Protein AF-A0A7S0QX98-F1 (afdb_monomer_lite)

Organism: NCBI:txid1411642

Foldseek 3Di:
DDDLVRLQVVLLCQLCPDPVCVVPDPVVNVVVNVVVVCCLVPPPQVLLCVLQVHHDDSSRVSCLQRPDDLVSLLSLLSQQAADPPPDDPVPSSNVRNVSSVSNCVSGVVVPPSSVVSNVVSVVVVSVD

Radius of gyration: 14.46 Å; chains: 1; bounding box: 41×32×36 Å

pLDDT: mean 87.55, std 7.75, range [60.12, 96.25]

Sequence (128 aa):
DISDDERFDRFMKEALAGEALHGVPPDLQTQLSKGLRKKFDQPPMEAIMFSLGRKLTLEEVQRILFYPTKEDACLYPQLIIGPPKGAPADHFQVKLQRVAVVTCYTHHVNNWEFVENFVLAGGLHALA

Secondary structure (DSSP, 8-state):
---HHHHHHHHHHHHHHSGGGTT--HHHHHHHHHHHHHHHHS--HHHHHHHHTS---HHHHHHHHHS--TTGGGGHHHHHSPPPTT--TT-HHHHHHHHHHHHHHHTGGG-HHHHHHHHHTTHHHHH-

Structure (mmCIF, N/CA/C/O backbone):
data_AF-A0A7S0QX98-F1
#
_entry.id   AF-A0A7S0QX98-F1
#
loop_
_atom_site.group_PDB
_atom_site.id
_atom_site.type_symbol
_atom_site.label_atom_id
_atom_site.label_alt_id
_atom_site.label_comp_id
_atom_site.label_asym_id
_atom_site.label_entity_id
_atom_site.label_seq_id
_atom_site.pdbx_PDB_ins_code
_atom_site.Cartn_x
_atom_site.Cartn_y
_atom_site.Cartn_z
_atom_site.occupancy
_atom_site.B_iso_or_equiv
_atom_site.auth_seq_id
_atom_site.auth_comp_id
_atom_site.auth_asym_id
_atom_site.auth_atom_id
_atom_site.pdbx_PDB_model_num
ATOM 1 N N . ASP A 1 1 ? 19.781 8.752 -6.979 1.00 69.00 1 ASP A N 1
ATOM 2 C CA . ASP A 1 1 ? 18.392 8.340 -6.727 1.00 69.00 1 ASP A CA 1
ATOM 3 C C . ASP A 1 1 ? 17.736 7.892 -8.010 1.00 69.00 1 ASP A C 1
ATOM 5 O O . ASP A 1 1 ? 18.002 8.498 -9.039 1.00 69.00 1 ASP A O 1
ATOM 9 N N . ILE A 1 2 ? 16.944 6.823 -7.939 1.00 80.12 2 ILE A N 1
ATOM 10 C CA . ILE A 1 2 ? 16.018 6.419 -9.007 1.00 80.12 2 ILE A CA 1
ATOM 11 C C . ILE A 1 2 ? 14.660 7.088 -8.763 1.00 80.12 2 ILE A C 1
ATOM 13 O O . ILE A 1 2 ? 14.293 7.288 -7.599 1.00 80.12 2 ILE A O 1
ATOM 17 N N . SER A 1 3 ? 13.937 7.437 -9.826 1.00 88.31 3 SER A N 1
ATOM 18 C CA . SER A 1 3 ? 12.622 8.087 -9.738 1.00 88.31 3 SER A CA 1
ATOM 19 C C . SER A 1 3 ? 11.538 7.143 -9.195 1.00 88.31 3 SER A C 1
ATOM 21 O O . SER A 1 3 ? 11.711 5.922 -9.165 1.00 88.31 3 SER A O 1
ATOM 23 N N . ASP A 1 4 ? 10.397 7.695 -8.771 1.00 84.94 4 ASP A N 1
ATOM 24 C CA . ASP A 1 4 ? 9.245 6.890 -8.342 1.00 84.94 4 ASP A CA 1
ATOM 25 C C . ASP A 1 4 ? 8.662 6.049 -9.489 1.00 84.94 4 ASP A C 1
ATOM 27 O O . ASP A 1 4 ? 8.264 4.906 -9.267 1.00 84.94 4 ASP A O 1
ATOM 31 N N . ASP A 1 5 ? 8.707 6.550 -10.728 1.00 85.50 5 ASP A N 1
ATOM 32 C CA . ASP A 1 5 ? 8.355 5.764 -11.916 1.00 85.50 5 ASP A CA 1
ATOM 33 C C . ASP A 1 5 ? 9.309 4.574 -12.105 1.00 85.50 5 ASP A C 1
ATOM 35 O O . ASP A 1 5 ? 8.857 3.453 -12.319 1.00 85.50 5 ASP A O 1
ATOM 39 N N . GLU A 1 6 ? 10.622 4.768 -11.939 1.00 87.69 6 GLU A N 1
ATOM 40 C CA . GLU A 1 6 ? 11.598 3.672 -12.038 1.00 87.69 6 GLU A CA 1
ATOM 41 C C . GLU A 1 6 ? 11.418 2.625 -10.924 1.00 87.69 6 GLU A C 1
ATOM 43 O O . GLU A 1 6 ? 11.663 1.430 -11.134 1.00 87.69 6 GLU A O 1
ATOM 48 N N . ARG A 1 7 ? 10.985 3.046 -9.727 1.00 87.12 7 ARG A N 1
ATOM 49 C CA . ARG A 1 7 ?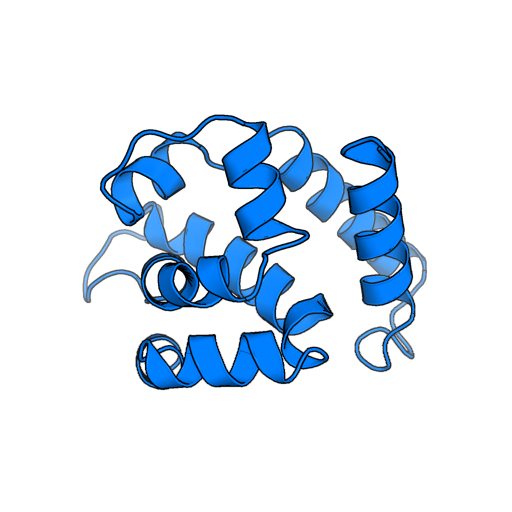 10.623 2.135 -8.626 1.00 87.12 7 ARG A CA 1
ATOM 50 C C . ARG A 1 7 ? 9.345 1.368 -8.941 1.00 87.12 7 ARG A C 1
ATOM 52 O O . ARG A 1 7 ? 9.300 0.158 -8.718 1.00 87.12 7 ARG A O 1
ATOM 59 N N . PHE A 1 8 ? 8.335 2.043 -9.482 1.00 87.75 8 PHE A N 1
ATOM 60 C CA . PHE A 1 8 ? 7.083 1.414 -9.886 1.00 87.75 8 PHE A CA 1
ATOM 61 C C . PHE A 1 8 ? 7.289 0.407 -11.024 1.00 87.75 8 PHE A C 1
ATOM 63 O O . PHE A 1 8 ? 6.776 -0.707 -10.954 1.00 87.75 8 PHE A O 1
ATOM 70 N N . ASP A 1 9 ? 8.099 0.738 -12.028 1.00 86.38 9 ASP A N 1
ATOM 71 C CA . ASP A 1 9 ? 8.421 -0.174 -13.130 1.00 86.38 9 ASP A CA 1
ATOM 72 C C .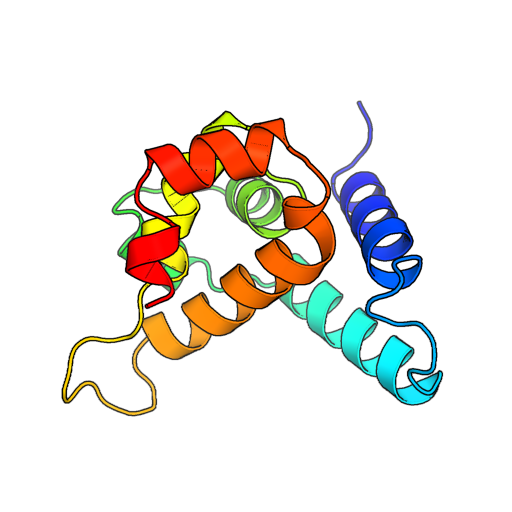 ASP A 1 9 ? 9.153 -1.425 -12.636 1.00 86.38 9 ASP A C 1
ATOM 74 O O . ASP A 1 9 ? 8.906 -2.536 -13.115 1.00 86.38 9 ASP A O 1
ATOM 78 N N . ARG A 1 10 ? 10.020 -1.275 -11.627 1.00 86.75 10 ARG A N 1
ATOM 79 C CA . ARG A 1 10 ? 10.661 -2.411 -10.958 1.00 86.75 10 ARG A CA 1
ATOM 80 C C . ARG A 1 10 ? 9.654 -3.275 -10.212 1.00 86.75 10 ARG A C 1
ATOM 82 O O . ARG A 1 10 ? 9.657 -4.486 -10.423 1.00 86.75 10 ARG A O 1
ATOM 89 N N . PHE A 1 11 ? 8.774 -2.659 -9.419 1.00 85.88 11 PHE A N 1
ATOM 90 C CA . PHE A 1 11 ? 7.665 -3.358 -8.770 1.00 85.88 11 PHE A CA 1
ATOM 91 C C . PHE A 1 11 ? 6.853 -4.145 -9.802 1.00 85.88 11 PHE A C 1
ATOM 93 O O . PHE A 1 11 ? 6.624 -5.333 -9.611 1.00 85.88 11 PHE A O 1
ATOM 100 N N . MET A 1 12 ? 6.481 -3.524 -10.925 1.00 84.94 12 MET A N 1
ATOM 101 C CA . MET A 1 12 ? 5.718 -4.179 -11.985 1.00 84.94 12 MET A CA 1
ATOM 102 C C . MET A 1 12 ? 6.486 -5.350 -12.591 1.00 84.94 12 MET A C 1
ATOM 104 O O . MET A 1 12 ? 5.919 -6.423 -12.765 1.00 84.94 12 MET A O 1
ATOM 108 N N . LYS A 1 13 ? 7.778 -5.187 -12.880 1.00 82.81 13 LYS A N 1
ATOM 109 C CA . LYS A 1 13 ? 8.607 -6.274 -13.407 1.00 82.81 13 LYS A CA 1
ATOM 110 C C . LYS A 1 13 ? 8.656 -7.462 -12.447 1.00 82.81 13 LYS A C 1
ATOM 112 O O . LYS A 1 13 ? 8.523 -8.593 -12.892 1.00 82.81 13 LYS A O 1
ATOM 117 N N . GLU A 1 14 ? 8.846 -7.216 -11.157 1.00 80.31 14 GLU A N 1
ATOM 118 C CA . GLU A 1 14 ? 8.969 -8.266 -10.140 1.00 80.31 14 GLU A CA 1
ATOM 119 C C . GLU A 1 14 ? 7.618 -8.924 -9.835 1.00 80.31 14 GLU A C 1
ATOM 121 O O . GLU A 1 14 ? 7.527 -10.149 -9.797 1.00 80.31 14 GLU A O 1
ATOM 126 N N . ALA A 1 15 ? 6.559 -8.122 -9.720 1.00 77.69 15 ALA A N 1
ATOM 127 C CA . ALA A 1 15 ? 5.181 -8.575 -9.585 1.00 77.69 15 ALA A CA 1
ATOM 128 C C . ALA A 1 15 ? 4.765 -9.486 -10.750 1.00 77.69 15 ALA A C 1
ATOM 130 O O . ALA A 1 15 ? 4.202 -10.555 -10.523 1.00 77.69 15 ALA A O 1
ATOM 131 N N . LEU A 1 16 ? 5.070 -9.079 -11.990 1.00 74.00 16 LEU A N 1
ATOM 132 C CA . LEU A 1 16 ? 4.745 -9.815 -13.218 1.00 74.00 16 LEU A CA 1
ATOM 133 C C . LEU A 1 16 ? 5.668 -11.010 -13.493 1.00 74.00 16 LEU A C 1
ATOM 135 O O . LEU A 1 16 ? 5.265 -11.924 -14.207 1.00 74.00 16 LEU A O 1
ATOM 139 N N . ALA A 1 17 ? 6.885 -11.021 -12.945 1.00 71.44 17 ALA A N 1
ATOM 140 C CA . ALA A 1 17 ? 7.839 -12.119 -13.115 1.00 71.44 17 ALA A CA 1
ATOM 141 C C . ALA A 1 17 ? 7.641 -13.271 -12.114 1.00 71.44 17 ALA A C 1
ATOM 143 O O . ALA A 1 17 ? 8.267 -14.319 -12.272 1.00 71.44 17 ALA A O 1
ATOM 144 N N . GLY A 1 18 ? 6.815 -13.086 -11.081 1.00 63.41 18 GLY A N 1
ATOM 145 C CA . GLY A 1 18 ? 6.570 -14.104 -10.062 1.00 63.41 18 GLY A CA 1
ATOM 146 C C . GLY A 1 18 ? 5.749 -15.298 -10.566 1.00 63.41 18 GLY A C 1
ATOM 147 O O . GLY A 1 18 ? 4.940 -15.182 -11.488 1.00 63.41 18 GLY A O 1
ATOM 148 N N . GLU A 1 19 ? 5.884 -16.443 -9.886 1.00 62.34 19 GLU A N 1
ATOM 149 C CA . GLU A 1 19 ? 5.063 -17.645 -10.130 1.00 62.34 19 GLU A CA 1
ATOM 150 C C . GLU A 1 19 ? 3.554 -17.359 -10.050 1.00 62.34 19 GLU A C 1
ATOM 152 O O . GLU A 1 19 ? 2.764 -18.011 -10.728 1.00 62.34 19 GLU A O 1
ATOM 157 N N . ALA A 1 20 ? 3.155 -16.335 -9.285 1.00 60.12 20 ALA A N 1
ATOM 158 C CA . ALA A 1 20 ? 1.769 -15.896 -9.129 1.00 60.12 20 ALA A CA 1
ATOM 159 C C . ALA A 1 20 ? 1.077 -15.523 -10.453 1.00 60.12 20 ALA A C 1
ATOM 161 O O . ALA A 1 20 ? -0.151 -15.566 -10.527 1.00 60.12 20 ALA A O 1
ATOM 162 N N . LEU A 1 21 ? 1.839 -15.159 -11.490 1.00 64.25 21 LEU A N 1
ATOM 163 C CA . LEU A 1 21 ? 1.306 -14.810 -12.810 1.00 64.25 21 LEU A CA 1
ATOM 164 C C . LEU A 1 21 ? 1.691 -15.814 -13.905 1.00 64.25 21 LEU A C 1
ATOM 166 O O . LEU A 1 21 ? 1.327 -15.634 -15.072 1.00 64.25 21 LEU A O 1
ATOM 170 N N . HIS A 1 22 ? 2.347 -16.918 -13.537 1.00 68.19 22 HIS A N 1
ATOM 171 C CA . HIS A 1 22 ? 2.622 -18.016 -14.452 1.00 68.19 22 HIS A CA 1
ATOM 172 C C . HIS A 1 22 ? 1.303 -18.649 -14.929 1.00 68.19 22 HIS A C 1
ATOM 174 O O . HIS A 1 22 ? 0.521 -19.180 -14.143 1.00 68.19 22 HIS A O 1
ATOM 180 N N . GLY A 1 23 ? 1.042 -18.584 -16.238 1.00 71.81 23 GLY A N 1
ATOM 181 C CA . GLY A 1 23 ? -0.202 -19.073 -16.844 1.00 71.81 23 GLY A CA 1
ATOM 182 C C . GLY A 1 23 ? -1.345 -18.053 -16.890 1.00 71.81 23 GLY A C 1
ATOM 183 O O . GLY A 1 23 ? -2.420 -18.387 -17.386 1.00 71.81 23 GLY A O 1
ATOM 184 N N . VAL A 1 24 ? -1.131 -16.810 -16.439 1.00 75.19 24 VAL A N 1
ATOM 185 C CA . VAL A 1 24 ? -2.111 -15.731 -16.621 1.00 75.19 24 VAL A CA 1
ATOM 186 C C . VAL A 1 24 ? -2.068 -15.231 -18.072 1.00 75.19 24 VAL A C 1
ATOM 188 O O . VAL A 1 24 ? -0.996 -14.842 -18.542 1.00 75.19 24 VAL A O 1
ATOM 191 N N . PRO A 1 25 ? -3.209 -15.207 -18.787 1.00 84.88 25 PRO A N 1
ATOM 192 C CA . PRO A 1 25 ? -3.309 -14.681 -20.145 1.00 84.88 25 PRO A CA 1
ATOM 193 C C . PRO A 1 25 ? -2.712 -13.264 -20.317 1.00 84.88 25 PRO A C 1
ATOM 195 O O . PRO A 1 25 ? -2.878 -12.420 -19.429 1.00 84.88 25 PRO A O 1
ATOM 198 N N . PRO A 1 26 ? -2.041 -12.957 -21.448 1.00 82.56 26 PRO A N 1
ATOM 199 C CA . PRO A 1 26 ? -1.390 -11.656 -21.670 1.00 82.56 26 PRO A CA 1
ATOM 200 C C . PRO A 1 26 ? -2.327 -10.440 -21.582 1.00 82.56 26 PRO A C 1
ATOM 202 O O . PRO A 1 26 ? -1.927 -9.357 -21.146 1.00 82.56 26 PRO A O 1
ATOM 205 N N . ASP A 1 27 ? -3.589 -10.604 -21.973 1.00 85.00 27 ASP A N 1
ATOM 206 C CA . ASP A 1 27 ? -4.632 -9.583 -21.865 1.00 85.00 27 ASP A CA 1
ATOM 207 C C . ASP A 1 27 ? -4.953 -9.260 -20.398 1.00 85.00 27 ASP A C 1
ATOM 209 O O . ASP A 1 27 ? -5.042 -8.085 -20.030 1.00 85.00 27 ASP A O 1
ATOM 213 N N . LEU A 1 28 ? -5.011 -10.278 -19.534 1.00 81.25 28 LEU A N 1
ATOM 214 C CA . LEU A 1 28 ? -5.199 -10.092 -18.095 1.00 81.25 28 LEU A CA 1
ATOM 215 C C . LEU A 1 28 ? -3.976 -9.440 -17.439 1.00 81.25 28 LEU A C 1
ATOM 217 O O . LEU A 1 28 ? -4.147 -8.542 -16.615 1.00 81.25 28 LEU A O 1
ATOM 221 N N . GLN A 1 29 ? -2.752 -9.799 -17.839 1.00 79.38 29 GLN A N 1
ATOM 222 C CA . GLN A 1 29 ? -1.535 -9.121 -17.359 1.00 79.38 29 GLN A CA 1
ATOM 223 C C . GLN A 1 29 ? -1.533 -7.632 -17.734 1.00 79.38 29 GLN A C 1
ATOM 225 O O . GLN A 1 29 ? -1.203 -6.769 -16.914 1.00 79.38 29 GLN A O 1
ATOM 230 N N . THR A 1 30 ? -1.975 -7.314 -18.953 1.00 85.25 30 THR A N 1
ATOM 231 C CA . THR A 1 30 ? -2.115 -5.932 -19.429 1.00 85.25 30 THR A CA 1
ATOM 232 C C . THR A 1 30 ? -3.165 -5.173 -18.612 1.00 85.25 30 THR A C 1
ATOM 234 O O . THR A 1 30 ? -2.937 -4.035 -18.193 1.00 85.25 30 THR A O 1
ATOM 237 N N . GLN A 1 31 ? -4.310 -5.803 -18.333 1.00 86.44 31 GLN A N 1
ATOM 238 C CA . GLN A 1 31 ? -5.374 -5.209 -17.525 1.00 86.44 31 GLN A CA 1
ATOM 239 C C . GLN A 1 31 ? -4.941 -4.970 -16.072 1.00 86.44 31 GLN A C 1
ATOM 241 O O . GLN A 1 31 ? -5.217 -3.899 -15.525 1.00 86.44 31 GLN A O 1
ATOM 246 N N . LEU A 1 32 ? -4.241 -5.930 -15.461 1.00 82.69 32 LEU A N 1
ATOM 247 C CA . LEU A 1 32 ? -3.674 -5.805 -14.116 1.00 82.69 32 LEU A CA 1
ATOM 248 C C . LEU A 1 32 ? -2.662 -4.662 -14.055 1.00 82.69 32 LEU A C 1
ATOM 250 O O . LEU A 1 32 ? -2.784 -3.792 -13.195 1.00 82.69 32 LEU A O 1
ATOM 254 N N . SER A 1 33 ? -1.743 -4.597 -15.021 1.00 85.00 33 SER A N 1
ATOM 255 C CA . SER A 1 33 ? -0.748 -3.523 -15.130 1.00 85.00 33 SER A CA 1
ATOM 256 C C . SER A 1 33 ? -1.401 -2.147 -15.225 1.00 85.00 33 SER A C 1
ATOM 258 O O . SER A 1 33 ? -1.056 -1.234 -14.478 1.00 85.00 33 SER A O 1
ATOM 260 N N . LYS A 1 34 ? -2.424 -2.006 -16.077 1.00 89.94 34 LYS A N 1
ATOM 261 C CA . LYS A 1 34 ? -3.193 -0.760 -16.198 1.00 89.94 34 LYS A CA 1
ATOM 262 C C . LYS A 1 34 ? -3.922 -0.403 -14.899 1.00 89.94 34 LYS A C 1
ATOM 264 O O . LYS A 1 34 ? -3.997 0.770 -14.534 1.00 89.94 34 LYS A O 1
ATOM 269 N N . GLY A 1 35 ? -4.468 -1.402 -14.206 1.00 89.06 35 GLY A N 1
ATOM 270 C CA . GLY A 1 35 ? -5.131 -1.229 -12.916 1.00 89.06 35 GLY A CA 1
ATOM 271 C C . GLY A 1 35 ? -4.173 -0.745 -11.828 1.00 89.06 35 GLY A C 1
ATOM 272 O O . GLY A 1 35 ? -4.481 0.230 -11.143 1.00 89.06 35 GLY A O 1
ATOM 273 N N . LEU A 1 36 ? -3.007 -1.383 -11.706 1.00 89.06 36 LEU A N 1
ATOM 274 C CA . LEU A 1 36 ? -1.962 -1.023 -10.748 1.00 89.06 36 LEU A CA 1
ATOM 275 C C . LEU A 1 36 ? -1.380 0.358 -11.053 1.00 89.06 36 LEU A C 1
ATOM 277 O O . LEU A 1 36 ? -1.288 1.173 -10.141 1.00 89.06 36 LEU A O 1
ATOM 281 N N . ARG A 1 37 ? -1.118 0.679 -12.328 1.00 92.44 37 ARG A N 1
ATOM 282 C CA . ARG A 1 37 ? -0.661 2.017 -12.732 1.00 92.44 37 ARG A CA 1
ATOM 283 C C . ARG A 1 37 ? -1.665 3.097 -12.345 1.00 92.44 37 ARG A C 1
ATOM 285 O O . ARG A 1 37 ? -1.302 4.077 -11.710 1.00 92.44 37 ARG A O 1
ATOM 292 N N . LYS A 1 38 ? -2.957 2.876 -12.609 1.00 93.31 38 LYS A N 1
ATOM 293 C CA . LYS A 1 38 ? -4.011 3.805 -12.172 1.00 93.31 38 LYS A CA 1
ATOM 294 C C . LYS A 1 38 ? -4.016 3.998 -10.650 1.00 93.31 38 LYS A C 1
ATOM 296 O O . LYS A 1 38 ? -4.304 5.093 -10.179 1.00 93.31 38 LYS A O 1
ATOM 301 N N . LYS A 1 39 ? -3.740 2.943 -9.878 1.00 91.75 39 LYS A N 1
ATOM 302 C CA . LYS A 1 39 ? -3.651 3.018 -8.412 1.00 91.75 39 LYS A CA 1
ATOM 303 C C . LYS A 1 39 ? -2.382 3.708 -7.926 1.00 91.75 39 LYS A C 1
ATOM 305 O O . LYS A 1 39 ? -2.436 4.325 -6.872 1.00 91.75 39 LYS A O 1
ATOM 310 N N . PHE A 1 40 ? -1.296 3.623 -8.681 1.00 93.12 40 PHE A N 1
ATOM 311 C CA . PHE A 1 40 ? -0.064 4.350 -8.420 1.00 93.12 40 PHE A CA 1
ATOM 312 C C . PHE A 1 40 ? -0.220 5.846 -8.706 1.00 93.12 40 PHE A C 1
ATOM 314 O O . PHE A 1 40 ? 0.103 6.661 -7.850 1.00 93.12 40 PHE A O 1
ATOM 321 N N . ASP A 1 41 ? -0.795 6.213 -9.853 1.00 94.38 41 ASP A N 1
ATOM 322 C CA . ASP A 1 41 ? -0.997 7.618 -10.230 1.00 94.38 41 ASP A CA 1
ATOM 323 C C . ASP A 1 41 ? -2.083 8.299 -9.368 1.00 94.38 41 ASP A C 1
ATOM 325 O O . ASP A 1 41 ? -2.030 9.500 -9.110 1.00 94.38 41 ASP A O 1
ATOM 329 N N . GLN A 1 42 ? -3.103 7.542 -8.940 1.00 94.19 42 GLN A N 1
ATOM 330 C CA . GLN A 1 42 ? -4.247 8.040 -8.165 1.00 94.19 42 GLN A CA 1
ATOM 331 C C . GLN A 1 42 ? -4.604 7.078 -7.019 1.00 94.19 42 GLN A C 1
ATOM 333 O O . GLN A 1 42 ? -5.643 6.394 -7.062 1.00 94.19 42 GLN A O 1
ATOM 338 N N . PRO A 1 43 ? -3.757 6.987 -5.981 1.00 93.44 43 PRO A N 1
ATOM 339 C CA . PRO A 1 43 ? -4.047 6.151 -4.830 1.00 93.44 43 PRO A CA 1
ATOM 340 C C . PRO A 1 43 ? -5.222 6.733 -4.028 1.00 93.44 43 PRO A C 1
ATOM 342 O O . PRO A 1 43 ? -5.518 7.928 -4.115 1.00 93.44 43 PRO A O 1
ATOM 345 N N . PRO A 1 44 ? -5.926 5.913 -3.227 1.00 91.75 44 PRO A N 1
ATOM 346 C CA . PRO A 1 44 ? -7.035 6.377 -2.396 1.00 91.75 44 PRO A CA 1
ATOM 347 C C . PRO A 1 44 ? -6.521 7.155 -1.167 1.00 91.75 44 PRO A C 1
ATOM 349 O O . PRO A 1 44 ? -6.647 6.694 -0.035 1.00 91.75 44 PRO A O 1
ATOM 352 N N . MET A 1 45 ? -5.947 8.339 -1.405 1.00 93.69 45 MET A N 1
ATOM 353 C CA . MET A 1 45 ? -5.245 9.178 -0.425 1.00 93.69 45 MET A CA 1
ATOM 354 C C . MET A 1 45 ? -6.043 9.386 0.865 1.00 93.69 45 MET A C 1
ATOM 356 O O . MET A 1 45 ? -5.548 9.108 1.954 1.00 93.69 45 MET A O 1
ATOM 360 N N . GLU A 1 46 ? -7.293 9.838 0.750 1.00 92.06 46 GLU A N 1
ATOM 361 C CA . GLU A 1 46 ? -8.146 10.135 1.907 1.00 92.06 46 GLU A CA 1
ATOM 362 C C . GLU A 1 46 ? -8.419 8.894 2.757 1.00 92.06 46 GLU A C 1
ATOM 364 O O . GLU A 1 46 ? -8.316 8.950 3.978 1.00 92.06 46 GLU A O 1
ATOM 369 N N . ALA A 1 47 ? -8.702 7.756 2.117 1.00 91.25 47 ALA A N 1
ATOM 370 C CA . ALA A 1 47 ? -8.956 6.504 2.821 1.00 91.25 47 ALA A CA 1
ATOM 371 C C . ALA A 1 47 ? -7.707 6.009 3.563 1.00 91.25 47 ALA A C 1
ATOM 373 O O . ALA A 1 47 ? -7.820 5.520 4.682 1.00 91.25 47 ALA A O 1
ATOM 374 N N . ILE A 1 48 ? -6.523 6.162 2.961 1.00 93.44 48 ILE A N 1
ATOM 375 C CA . ILE A 1 48 ? -5.245 5.763 3.565 1.00 93.44 48 ILE A CA 1
ATOM 376 C C . ILE A 1 48 ? -4.917 6.652 4.760 1.00 93.44 48 ILE A C 1
ATOM 378 O O . ILE A 1 48 ? -4.637 6.144 5.841 1.00 93.44 48 ILE A O 1
ATOM 382 N N . MET A 1 49 ? -4.993 7.973 4.593 1.00 94.31 49 MET A N 1
ATOM 383 C CA . MET A 1 49 ? -4.732 8.918 5.682 1.00 94.31 49 MET A CA 1
ATOM 384 C C . MET A 1 49 ? -5.719 8.741 6.836 1.00 94.31 49 MET A C 1
ATOM 386 O O . MET A 1 49 ? -5.318 8.790 7.997 1.00 94.31 49 MET A O 1
ATOM 390 N N . PHE A 1 50 ? -6.996 8.499 6.522 1.00 92.06 50 PHE A N 1
ATOM 391 C CA . PHE A 1 50 ? -8.020 8.208 7.521 1.00 92.06 50 PHE A CA 1
ATOM 392 C C . PHE A 1 50 ? -7.721 6.902 8.261 1.00 92.06 50 PHE A C 1
ATOM 394 O O . PHE A 1 50 ? -7.723 6.883 9.487 1.00 92.06 50 PHE A O 1
ATOM 401 N N . SER A 1 51 ? -7.404 5.834 7.525 1.00 92.44 51 SER A N 1
ATOM 402 C CA . SER A 1 51 ? -7.091 4.527 8.103 1.00 92.44 51 SER A CA 1
ATOM 403 C C . SER A 1 51 ? -5.844 4.550 8.983 1.00 92.44 51 SER A C 1
ATOM 405 O O . SER A 1 51 ? -5.842 3.887 10.010 1.00 92.44 51 SER A O 1
ATOM 407 N N . LEU A 1 52 ? -4.804 5.291 8.591 1.00 93.56 52 LEU A N 1
ATOM 408 C CA . LEU A 1 52 ? -3.540 5.380 9.329 1.00 93.56 52 LEU A CA 1
ATOM 409 C C . LEU A 1 52 ? -3.527 6.498 10.380 1.00 93.56 52 LEU A C 1
ATOM 411 O O . LEU A 1 52 ? -2.537 6.657 11.094 1.00 93.56 52 LEU A O 1
ATOM 415 N N . GLY A 1 53 ? -4.580 7.318 10.443 1.00 94.12 53 GLY A N 1
ATOM 416 C CA . GLY A 1 53 ? -4.688 8.441 11.373 1.00 94.12 53 GLY A CA 1
ATOM 417 C C . GLY A 1 53 ? -3.602 9.512 11.204 1.00 94.12 53 GLY A C 1
ATOM 418 O O . GLY A 1 53 ? -3.280 10.207 12.168 1.00 94.12 53 GLY A O 1
ATOM 419 N N . ARG A 1 54 ? -3.007 9.654 10.011 1.00 94.44 54 ARG A N 1
ATOM 420 C CA . ARG A 1 54 ? -1.906 10.601 9.756 1.00 94.44 54 ARG A CA 1
ATOM 421 C C . ARG A 1 54 ? -1.979 11.233 8.373 1.00 94.44 54 ARG A C 1
ATOM 423 O O . ARG A 1 54 ? -2.495 10.642 7.429 1.00 94.44 54 ARG A O 1
ATOM 430 N N . LYS A 1 55 ? -1.414 12.436 8.254 1.00 95.69 55 LYS A N 1
ATOM 431 C CA . LYS A 1 55 ? -1.195 13.094 6.959 1.00 95.69 55 LYS A CA 1
ATOM 432 C C . LYS A 1 55 ? -0.037 12.414 6.233 1.00 95.69 55 LYS A C 1
ATOM 434 O O . LYS A 1 55 ? 0.949 12.061 6.880 1.00 95.69 55 LYS A O 1
ATOM 439 N N . LEU A 1 56 ? -0.184 12.248 4.922 1.00 95.94 56 LEU A N 1
ATOM 440 C CA . LEU A 1 56 ? 0.817 11.648 4.044 1.00 95.94 56 LEU A CA 1
ATOM 441 C C . LEU A 1 56 ? 0.894 12.420 2.727 1.00 95.94 56 LEU A C 1
ATOM 443 O O . LEU A 1 56 ? -0.123 12.939 2.255 1.00 95.94 56 LEU A O 1
ATOM 447 N N . THR A 1 57 ? 2.080 12.477 2.131 1.00 96.25 57 THR A N 1
ATOM 448 C CA . THR A 1 57 ? 2.260 12.944 0.751 1.00 96.25 57 THR A CA 1
ATOM 449 C C . THR A 1 57 ? 1.906 11.842 -0.250 1.00 96.25 57 THR A C 1
ATOM 451 O O . THR A 1 57 ? 1.731 10.675 0.116 1.00 96.25 57 THR A O 1
ATOM 454 N N . LEU A 1 58 ? 1.770 12.207 -1.529 1.00 95.38 58 LEU A N 1
ATOM 455 C CA . LEU A 1 58 ? 1.518 11.235 -2.594 1.00 95.38 58 LEU A CA 1
ATOM 456 C C . LEU A 1 58 ? 2.659 10.214 -2.679 1.00 95.38 58 LEU A C 1
ATOM 458 O O . LEU A 1 58 ? 2.402 9.015 -2.752 1.00 95.38 58 LEU A O 1
ATOM 462 N N . GLU A 1 59 ? 3.897 10.691 -2.587 1.00 94.44 59 GLU A N 1
ATOM 463 C CA . GLU A 1 59 ? 5.110 9.877 -2.645 1.00 94.44 59 GLU A CA 1
ATOM 464 C C . GLU A 1 59 ? 5.168 8.892 -1.470 1.00 94.44 59 GLU A C 1
ATOM 466 O O . GLU A 1 59 ? 5.481 7.714 -1.646 1.00 94.44 59 GLU A O 1
ATOM 471 N N . GLU A 1 60 ? 4.799 9.330 -0.260 1.00 94.81 60 GLU A N 1
ATOM 472 C CA . GLU A 1 60 ? 4.723 8.439 0.901 1.00 94.81 60 GLU A CA 1
ATOM 473 C C . GLU A 1 60 ? 3.689 7.329 0.698 1.00 94.81 60 GLU A C 1
ATOM 475 O O . GLU A 1 60 ? 3.956 6.177 1.039 1.00 94.81 60 GLU A O 1
ATOM 480 N N . VAL A 1 61 ? 2.527 7.652 0.126 1.00 94.56 61 VAL A N 1
ATOM 481 C CA . VAL A 1 61 ? 1.468 6.674 -0.150 1.00 94.56 61 VAL A CA 1
ATOM 482 C C . VAL A 1 61 ? 1.868 5.696 -1.251 1.00 94.56 61 VAL A C 1
ATOM 484 O O . VAL A 1 61 ? 1.661 4.491 -1.100 1.00 94.56 61 VAL A O 1
ATOM 487 N N . GLN A 1 62 ? 2.450 6.191 -2.342 1.00 94.50 62 GLN A N 1
ATOM 488 C CA . GLN A 1 62 ? 2.973 5.364 -3.427 1.00 94.50 62 GLN A CA 1
ATOM 489 C C . GLN A 1 62 ? 4.033 4.392 -2.911 1.00 94.50 62 GLN A C 1
ATOM 491 O O . GLN A 1 62 ? 3.950 3.192 -3.177 1.00 94.50 62 GLN A O 1
ATOM 496 N N . ARG A 1 63 ? 4.959 4.883 -2.082 1.00 93.00 63 ARG A N 1
ATOM 497 C CA . ARG A 1 63 ? 5.961 4.057 -1.411 1.00 93.00 63 ARG A CA 1
ATOM 498 C C . ARG A 1 63 ? 5.326 2.985 -0.540 1.00 93.00 63 ARG A C 1
ATOM 500 O O . ARG A 1 63 ? 5.604 1.814 -0.762 1.00 93.00 63 ARG A O 1
ATOM 507 N N . ILE A 1 64 ? 4.439 3.356 0.386 1.00 93.38 64 ILE A N 1
ATOM 508 C CA . ILE A 1 64 ? 3.776 2.398 1.285 1.00 93.38 64 ILE A CA 1
ATOM 509 C C . ILE A 1 64 ? 3.070 1.300 0.484 1.00 93.38 64 ILE A C 1
ATOM 511 O O . ILE A 1 64 ? 3.161 0.135 0.854 1.00 93.38 64 ILE A O 1
ATOM 515 N N . LEU A 1 65 ? 2.374 1.648 -0.602 1.00 92.06 65 LEU A N 1
ATOM 516 C CA . LEU A 1 65 ? 1.594 0.681 -1.368 1.00 92.06 65 LEU A CA 1
ATOM 517 C C . LEU A 1 65 ? 2.430 -0.187 -2.306 1.00 92.06 65 LEU A C 1
ATOM 519 O O . LEU A 1 65 ? 2.114 -1.359 -2.428 1.00 92.06 65 LEU A O 1
ATOM 523 N N . PHE A 1 66 ? 3.432 0.350 -3.000 1.00 91.12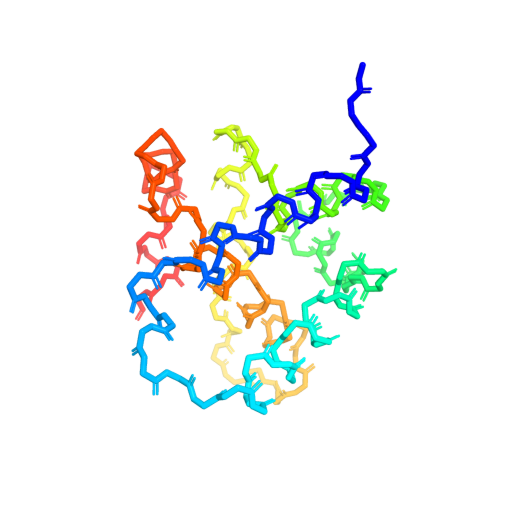 66 PHE A N 1
ATOM 524 C CA . PHE A 1 66 ? 4.071 -0.355 -4.121 1.00 91.12 66 PHE A CA 1
ATOM 525 C C . PHE A 1 66 ? 5.512 -0.781 -3.841 1.00 91.12 66 PHE A C 1
ATOM 527 O O . PHE A 1 66 ? 5.973 -1.779 -4.388 1.00 91.12 66 PHE A O 1
ATOM 534 N N . TYR A 1 67 ? 6.229 -0.063 -2.981 1.00 89.62 67 TYR A N 1
ATOM 535 C CA . TYR A 1 67 ? 7.622 -0.359 -2.631 1.00 89.62 67 TYR A CA 1
ATOM 536 C C . TYR A 1 67 ? 7.904 0.008 -1.162 1.00 89.62 67 TYR A C 1
ATOM 538 O O . TYR A 1 67 ? 8.737 0.881 -0.885 1.00 89.62 67 TYR A O 1
ATOM 546 N N . PRO A 1 68 ? 7.192 -0.631 -0.211 1.00 91.06 68 PRO A N 1
ATOM 547 C CA . PRO A 1 68 ? 7.316 -0.346 1.203 1.00 91.06 68 PRO A CA 1
ATOM 548 C C . PRO A 1 68 ? 8.701 -0.723 1.707 1.00 91.06 68 PRO A C 1
ATOM 550 O O . PRO A 1 68 ? 9.312 -1.705 1.276 1.00 91.06 68 PRO A O 1
ATOM 553 N N . THR A 1 69 ? 9.177 0.042 2.679 1.00 89.62 69 THR A N 1
ATOM 554 C CA . THR A 1 69 ? 10.323 -0.361 3.490 1.00 89.62 69 THR A CA 1
ATOM 555 C C . THR A 1 69 ? 9.878 -1.359 4.559 1.00 89.62 69 THR A C 1
ATOM 557 O O . THR A 1 69 ? 8.684 -1.567 4.794 1.00 89.62 69 THR A O 1
ATOM 560 N N . LYS A 1 70 ? 10.838 -1.976 5.253 1.00 88.31 70 LYS A N 1
ATOM 561 C CA . LYS A 1 70 ? 10.534 -2.854 6.391 1.00 88.31 70 LYS A CA 1
ATOM 562 C C . LYS A 1 70 ? 9.777 -2.121 7.506 1.00 88.31 70 LYS A C 1
ATOM 564 O O . LYS A 1 70 ? 8.938 -2.718 8.168 1.00 88.31 70 LYS A O 1
ATOM 569 N N . GLU A 1 71 ? 10.019 -0.822 7.678 1.00 90.00 71 GLU A N 1
ATOM 570 C CA . GLU A 1 71 ? 9.307 0.012 8.646 1.00 90.00 71 GLU A CA 1
ATOM 571 C C . GLU A 1 71 ? 7.846 0.231 8.238 1.00 90.00 71 GLU A C 1
ATOM 573 O O . GLU A 1 71 ? 6.973 0.246 9.102 1.00 90.00 71 GLU A O 1
ATOM 578 N N . ASP A 1 72 ? 7.540 0.343 6.942 1.00 93.38 72 ASP A N 1
ATOM 579 C CA . ASP A 1 72 ? 6.152 0.501 6.486 1.00 93.38 72 ASP A CA 1
ATOM 580 C C . ASP A 1 72 ? 5.308 -0.757 6.714 1.00 93.38 72 ASP A C 1
ATOM 582 O O . ASP A 1 72 ? 4.081 -0.668 6.773 1.00 93.38 72 ASP A O 1
ATOM 586 N N . ALA A 1 73 ? 5.936 -1.928 6.869 1.00 92.88 73 ALA A N 1
ATOM 587 C CA . ALA A 1 73 ? 5.234 -3.188 7.099 1.00 92.88 73 ALA A CA 1
ATOM 588 C C . ALA A 1 73 ? 4.314 -3.130 8.331 1.00 92.88 73 ALA A C 1
ATOM 590 O O . ALA A 1 73 ? 3.259 -3.765 8.346 1.00 92.88 73 ALA A O 1
ATOM 591 N N . CYS A 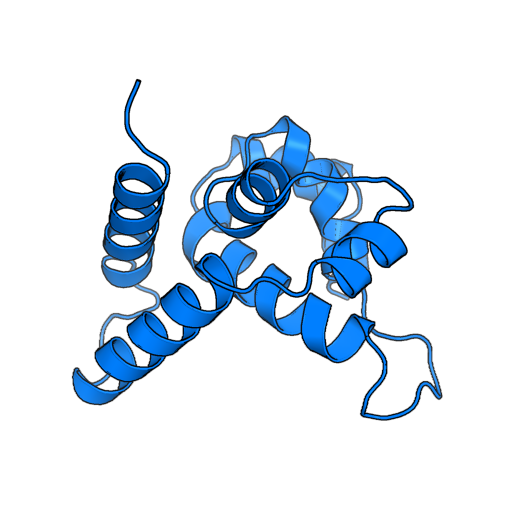1 74 ? 4.647 -2.306 9.334 1.00 94.06 74 CYS A N 1
ATOM 592 C CA . CYS A 1 74 ? 3.803 -2.129 10.517 1.00 94.06 74 CYS A CA 1
ATOM 593 C C . CYS A 1 74 ? 2.495 -1.358 10.252 1.00 94.06 74 CYS A C 1
ATOM 595 O O . CYS A 1 74 ? 1.581 -1.395 11.075 1.00 94.06 74 CYS A O 1
ATOM 597 N N . LEU A 1 75 ? 2.374 -0.682 9.105 1.00 94.81 75 LEU A N 1
ATOM 598 C CA . LEU A 1 75 ? 1.175 0.061 8.703 1.00 94.81 75 LEU A CA 1
ATOM 599 C C . LEU A 1 75 ? 0.140 -0.847 8.025 1.00 94.81 75 LEU A C 1
ATOM 601 O O . LEU A 1 75 ? -1.063 -0.597 8.102 1.00 94.81 75 LEU A O 1
ATOM 605 N N . TYR A 1 76 ? 0.599 -1.924 7.386 1.00 94.25 76 TYR A N 1
ATOM 606 C CA . TYR A 1 76 ? -0.231 -2.828 6.590 1.00 94.25 76 TYR A CA 1
ATOM 607 C C . TYR A 1 76 ? -1.401 -3.483 7.337 1.00 94.25 76 TYR A C 1
ATOM 609 O O . TYR A 1 76 ? -2.465 -3.589 6.726 1.00 94.25 76 TYR A O 1
ATOM 617 N N . PRO A 1 77 ? -1.297 -3.878 8.623 1.00 94.69 77 PRO A N 1
ATOM 618 C CA . PRO A 1 77 ? -2.440 -4.427 9.352 1.00 94.69 77 PRO A CA 1
ATOM 619 C C . PRO A 1 77 ? -3.662 -3.495 9.336 1.00 94.69 77 PRO A C 1
ATOM 621 O O . PRO A 1 77 ? -4.781 -3.952 9.123 1.00 94.69 77 PRO A O 1
ATOM 624 N N . GLN A 1 78 ? -3.456 -2.179 9.465 1.00 94.31 78 GLN A N 1
ATOM 625 C CA . GLN A 1 78 ? -4.542 -1.191 9.411 1.00 94.31 78 GLN A CA 1
ATOM 626 C C . GLN A 1 78 ? -5.092 -1.004 7.991 1.00 94.31 78 GLN A C 1
ATOM 628 O O . GLN A 1 78 ? -6.280 -0.751 7.814 1.00 94.31 78 GLN A O 1
ATOM 633 N N . LEU A 1 79 ? -4.250 -1.165 6.969 1.00 93.94 79 LEU A N 1
ATOM 634 C CA . LEU A 1 79 ? -4.665 -1.056 5.568 1.00 93.94 79 LEU A CA 1
ATOM 635 C C . LEU A 1 79 ? -5.430 -2.298 5.082 1.00 93.94 79 LEU A C 1
ATOM 637 O O . LEU A 1 79 ? -6.279 -2.193 4.199 1.00 93.94 79 LEU A O 1
ATOM 641 N N . ILE A 1 80 ? -5.117 -3.472 5.639 1.00 93.81 80 ILE A N 1
ATOM 642 C CA . ILE A 1 80 ? -5.650 -4.773 5.213 1.00 93.81 80 ILE A CA 1
ATOM 643 C C . ILE A 1 80 ? -6.863 -5.216 6.029 1.00 93.81 80 ILE A C 1
ATOM 645 O O . ILE A 1 80 ? -7.671 -5.984 5.505 1.00 93.81 80 ILE A O 1
ATOM 649 N N . ILE A 1 81 ? -7.020 -4.751 7.273 1.00 93.25 81 ILE A N 1
ATOM 650 C CA . ILE A 1 81 ? -8.148 -5.169 8.114 1.00 93.25 81 ILE A CA 1
ATOM 651 C C . ILE A 1 81 ? -9.475 -4.985 7.371 1.00 93.25 81 ILE A C 1
ATOM 653 O O . ILE A 1 81 ? -9.675 -3.997 6.661 1.00 93.25 81 ILE A O 1
ATOM 657 N N . GLY A 1 82 ? -10.370 -5.963 7.492 1.00 89.69 82 GLY A N 1
ATOM 658 C CA . GLY A 1 82 ? -11.690 -5.889 6.876 1.00 89.69 82 GLY A CA 1
ATOM 659 C C . GLY A 1 82 ? -12.526 -4.729 7.430 1.00 89.69 82 GLY A C 1
ATOM 660 O O . GLY A 1 82 ? -12.263 -4.225 8.526 1.00 89.69 82 GLY A O 1
ATOM 661 N N . PRO A 1 83 ? -13.561 -4.282 6.696 1.00 89.75 83 PRO A N 1
ATOM 662 C CA . PRO A 1 83 ? -14.522 -3.344 7.255 1.00 89.75 83 PRO A CA 1
ATOM 663 C C . PRO A 1 83 ? -15.209 -3.955 8.492 1.00 89.75 83 PRO A C 1
ATOM 665 O O . PRO A 1 83 ? -15.38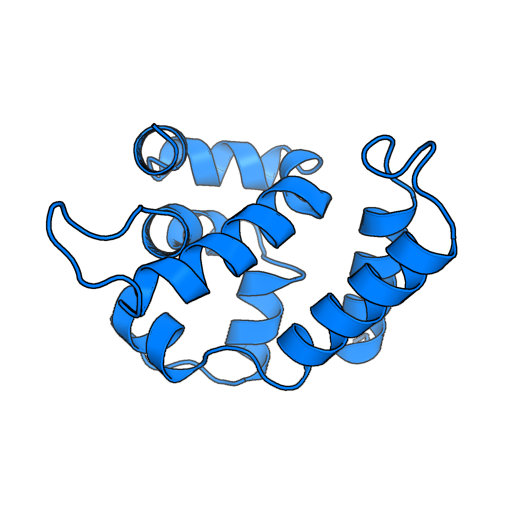5 -5.176 8.561 1.00 89.75 83 PRO A O 1
ATOM 668 N N . PRO A 1 84 ? -15.648 -3.132 9.459 1.00 89.44 84 PRO A N 1
ATOM 669 C CA . PRO A 1 84 ? -16.356 -3.635 10.629 1.00 89.44 84 PRO A CA 1
ATOM 670 C C . PRO A 1 84 ? -17.657 -4.343 10.227 1.00 89.44 84 PRO A C 1
ATOM 672 O O . PRO A 1 84 ? -18.273 -4.043 9.200 1.00 89.44 84 PRO A O 1
ATOM 675 N N . LYS A 1 85 ? -18.109 -5.287 11.059 1.00 89.44 85 LYS A N 1
ATOM 676 C CA . LYS A 1 85 ? -19.340 -6.044 10.802 1.00 89.44 85 LYS A CA 1
ATOM 677 C C . LYS A 1 85 ? -20.535 -5.093 10.654 1.00 89.44 85 LYS A C 1
ATOM 679 O O . LYS A 1 85 ? -20.804 -4.293 11.543 1.00 89.44 85 LYS A O 1
ATOM 684 N N . GLY A 1 86 ? -21.265 -5.220 9.546 1.00 90.75 86 GLY A N 1
ATOM 685 C CA . GLY A 1 86 ? -22.417 -4.367 9.231 1.00 90.75 86 GLY A CA 1
ATOM 686 C C . GLY A 1 86 ? -22.073 -3.063 8.505 1.00 90.75 86 GLY A C 1
ATOM 687 O O . GLY A 1 86 ? -22.975 -2.272 8.244 1.00 90.75 86 GLY A O 1
ATOM 688 N N . ALA A 1 87 ? -20.803 -2.836 8.156 1.00 89.12 87 ALA A N 1
ATOM 689 C CA . ALA A 1 87 ? -20.413 -1.720 7.305 1.00 89.12 87 ALA A CA 1
ATOM 690 C C . ALA A 1 87 ? -21.091 -1.790 5.922 1.00 89.12 87 ALA A C 1
ATOM 692 O O . ALA A 1 87 ? -21.306 -2.886 5.391 1.00 89.12 87 ALA A O 1
ATOM 693 N N . PRO A 1 88 ? -21.394 -0.634 5.309 1.00 90.50 88 PRO A N 1
ATOM 694 C CA . PRO A 1 88 ? -21.962 -0.599 3.970 1.00 90.50 88 PRO A CA 1
ATOM 695 C C . PRO A 1 88 ? -20.951 -1.100 2.926 1.00 90.50 88 PRO A C 1
ATOM 697 O O . PRO A 1 88 ? -19.736 -1.070 3.131 1.00 90.50 88 PRO A O 1
ATOM 700 N N . ALA A 1 89 ? -21.450 -1.555 1.775 1.00 86.81 89 ALA A N 1
ATOM 701 C CA . ALA A 1 89 ? -20.618 -2.138 0.716 1.00 86.81 89 ALA A CA 1
ATOM 702 C C . ALA A 1 89 ? -19.584 -1.157 0.124 1.00 86.81 89 ALA A C 1
ATOM 704 O O . ALA A 1 89 ? -18.586 -1.578 -0.461 1.00 86.81 89 ALA A O 1
ATOM 705 N N . ASP A 1 90 ? -19.816 0.146 0.268 1.00 86.50 90 ASP A N 1
ATOM 706 C CA . ASP A 1 90 ? -18.953 1.228 -0.200 1.00 86.50 90 ASP A CA 1
ATOM 707 C C . ASP A 1 90 ? -18.004 1.777 0.879 1.00 86.50 90 ASP A C 1
ATOM 709 O O . ASP A 1 90 ? -17.270 2.733 0.605 1.00 86.50 90 ASP A O 1
ATOM 713 N N . HIS A 1 91 ? -17.966 1.154 2.065 1.00 88.81 91 HIS A N 1
ATOM 714 C CA . HIS A 1 91 ? -17.079 1.535 3.160 1.00 88.81 91 HIS A CA 1
ATOM 715 C C . HIS A 1 91 ? -15.623 1.640 2.678 1.00 88.81 91 HIS A C 1
ATOM 717 O O . HIS A 1 91 ? -15.121 0.763 1.970 1.00 88.81 91 HIS A O 1
ATOM 723 N N . PHE A 1 92 ? -14.920 2.707 3.075 1.00 86.81 92 PHE A N 1
ATOM 724 C CA . PHE A 1 92 ? -13.573 3.030 2.579 1.00 86.81 92 PHE A CA 1
ATOM 725 C C . PHE A 1 92 ? -12.591 1.856 2.720 1.00 86.81 92 PHE A C 1
ATOM 727 O O . PHE A 1 92 ? -11.815 1.582 1.802 1.00 86.81 92 PHE A O 1
ATOM 734 N N . GLN A 1 93 ? -12.707 1.108 3.820 1.00 89.81 93 GLN A N 1
ATOM 735 C CA . GLN A 1 93 ? -11.887 -0.065 4.108 1.00 89.81 93 GLN A CA 1
ATOM 736 C C . GLN A 1 93 ? -12.000 -1.159 3.033 1.00 89.81 93 GLN A C 1
ATOM 738 O O . GLN A 1 93 ? -11.013 -1.815 2.738 1.00 89.81 93 GLN A O 1
ATOM 743 N N . VAL A 1 94 ? -13.149 -1.312 2.360 1.00 85.69 94 VAL A N 1
ATOM 744 C CA . VAL A 1 94 ? -13.315 -2.288 1.262 1.00 85.69 94 VAL A CA 1
ATOM 745 C C . VAL A 1 94 ? -12.405 -1.945 0.082 1.00 85.69 94 VAL A C 1
ATOM 747 O O . VAL A 1 94 ? -11.793 -2.820 -0.532 1.00 85.69 94 VAL A O 1
ATOM 750 N N . LYS A 1 95 ? -12.317 -0.656 -0.264 1.00 81.12 95 LYS A N 1
ATOM 751 C CA . LYS A 1 95 ? -11.472 -0.181 -1.370 1.00 81.12 95 LYS A CA 1
ATOM 752 C C . LYS A 1 95 ? -9.994 -0.249 -0.994 1.00 81.12 95 LYS A C 1
ATOM 754 O O . LYS A 1 95 ? -9.173 -0.572 -1.852 1.00 81.12 95 LYS A O 1
ATOM 759 N N . LEU A 1 96 ? -9.688 0.061 0.264 1.00 89.06 96 LEU A N 1
ATOM 760 C CA . LEU A 1 96 ? -8.336 0.093 0.800 1.00 89.06 96 LEU A CA 1
ATOM 761 C C . LEU A 1 96 ? -7.735 -1.310 0.946 1.00 89.06 96 LEU A C 1
ATOM 763 O O . LEU A 1 96 ? -6.657 -1.571 0.417 1.00 89.06 96 LEU A O 1
ATOM 767 N N . GLN A 1 97 ? -8.488 -2.231 1.547 1.00 90.44 97 GLN A N 1
ATOM 768 C CA . GLN A 1 97 ? -8.083 -3.618 1.743 1.00 90.44 97 GLN A CA 1
ATOM 769 C C . GLN A 1 97 ? -7.680 -4.270 0.422 1.00 90.44 97 GLN A C 1
ATOM 771 O O . GLN A 1 97 ? -6.631 -4.894 0.338 1.00 90.44 97 GLN A O 1
ATOM 776 N N . ARG A 1 98 ? -8.472 -4.092 -0.643 1.00 86.62 98 ARG A N 1
ATOM 777 C CA . ARG A 1 98 ? -8.168 -4.708 -1.944 1.00 86.62 98 ARG A CA 1
ATOM 778 C C . ARG A 1 98 ? -6.818 -4.272 -2.498 1.00 86.62 98 ARG A C 1
ATOM 780 O O . ARG A 1 98 ? -6.074 -5.119 -2.973 1.00 86.62 98 ARG A O 1
ATOM 787 N N . VAL A 1 99 ? -6.510 -2.972 -2.466 1.00 88.38 99 VAL A N 1
ATOM 788 C CA . VAL A 1 99 ? -5.227 -2.493 -2.999 1.00 88.38 99 VAL A CA 1
ATOM 789 C C . VAL A 1 99 ? -4.069 -2.958 -2.119 1.00 88.38 99 VAL A C 1
ATOM 791 O O . VAL A 1 99 ? -3.110 -3.494 -2.658 1.00 88.38 99 VAL A O 1
ATOM 794 N N . ALA A 1 100 ? -4.199 -2.855 -0.794 1.00 90.50 100 ALA A N 1
ATOM 795 C CA . ALA A 1 100 ? -3.144 -3.239 0.140 1.00 90.50 100 ALA A CA 1
ATOM 796 C C . ALA A 1 100 ? -2.869 -4.752 0.141 1.00 90.50 100 ALA A C 1
ATOM 798 O O . ALA A 1 100 ? -1.716 -5.165 0.167 1.00 90.50 100 ALA A O 1
ATOM 799 N N . VAL A 1 101 ? -3.906 -5.594 0.062 1.00 89.50 101 VAL A N 1
ATOM 800 C CA . VAL A 1 101 ? -3.745 -7.056 -0.038 1.00 89.50 101 VAL A CA 1
ATOM 801 C C . VAL A 1 101 ? -3.077 -7.433 -1.353 1.00 89.50 101 VAL A C 1
ATOM 803 O O . VAL A 1 101 ? -2.157 -8.246 -1.349 1.00 89.50 101 VAL A O 1
ATOM 806 N N . VAL A 1 102 ? -3.510 -6.842 -2.474 1.00 86.88 102 VAL A N 1
ATOM 807 C CA . VAL A 1 102 ? -2.914 -7.134 -3.783 1.00 86.88 102 VAL A CA 1
ATOM 808 C C . VAL A 1 102 ? -1.439 -6.758 -3.788 1.00 86.88 102 VAL A C 1
ATOM 810 O O . VAL A 1 102 ? -0.621 -7.589 -4.168 1.00 86.88 102 VAL A O 1
ATOM 813 N N . THR A 1 103 ? -1.064 -5.559 -3.346 1.00 85.62 103 THR A N 1
ATOM 814 C CA . THR A 1 103 ? 0.349 -5.160 -3.371 1.00 85.62 103 THR A CA 1
ATOM 815 C C . THR A 1 103 ? 1.199 -5.956 -2.379 1.00 85.62 103 THR A C 1
ATOM 817 O O . THR A 1 103 ? 2.279 -6.423 -2.748 1.00 85.62 103 THR A O 1
ATOM 820 N N . CYS A 1 104 ? 0.660 -6.244 -1.187 1.00 85.38 104 CYS A N 1
ATOM 821 C CA . CYS A 1 104 ? 1.280 -7.138 -0.209 1.00 85.38 104 CYS A CA 1
ATOM 822 C C . CYS A 1 104 ? 1.574 -8.522 -0.799 1.00 85.38 104 CYS A C 1
ATOM 824 O O . CYS A 1 104 ? 2.723 -8.962 -0.796 1.00 85.38 104 CYS A O 1
ATOM 826 N N . TYR A 1 105 ? 0.562 -9.182 -1.366 1.00 81.12 105 TYR A N 1
ATOM 827 C CA . TYR A 1 105 ? 0.685 -10.548 -1.875 1.00 81.12 105 TYR A CA 1
ATOM 828 C C . TYR A 1 105 ? 1.489 -10.647 -3.174 1.00 81.12 105 TYR A C 1
ATOM 830 O O . TYR A 1 105 ? 2.178 -11.634 -3.399 1.00 81.12 105 TYR A O 1
ATOM 838 N N . THR A 1 106 ? 1.414 -9.641 -4.046 1.00 74.00 106 THR A N 1
ATOM 839 C CA . THR A 1 106 ? 2.076 -9.724 -5.357 1.00 74.00 106 THR A CA 1
ATOM 840 C C . THR A 1 106 ? 3.586 -9.521 -5.243 1.00 74.00 106 THR A C 1
ATOM 842 O O . THR A 1 106 ? 4.341 -10.054 -6.051 1.00 74.00 106 THR A O 1
ATOM 845 N N . HIS A 1 107 ? 4.042 -8.757 -4.248 1.00 71.50 107 HIS A N 1
ATOM 846 C CA . HIS A 1 107 ? 5.443 -8.363 -4.174 1.00 71.50 107 HIS A CA 1
ATOM 847 C C . HIS A 1 107 ? 6.063 -8.558 -2.788 1.00 71.50 107 HIS A C 1
ATOM 849 O O . HIS A 1 107 ? 7.149 -9.126 -2.674 1.00 71.50 107 HIS A O 1
ATOM 855 N N . HIS A 1 108 ? 5.389 -8.130 -1.722 1.00 73.31 108 HIS A N 1
ATOM 856 C CA . HIS A 1 108 ? 6.037 -8.012 -0.412 1.00 73.31 108 HIS A CA 1
ATOM 857 C C . HIS A 1 108 ? 6.198 -9.348 0.317 1.00 73.31 108 HIS A C 1
ATOM 859 O O . HIS A 1 108 ? 7.130 -9.494 1.102 1.00 73.31 108 HIS A O 1
ATOM 865 N N . VAL A 1 109 ? 5.373 -10.353 0.009 1.00 74.88 109 VAL A N 1
ATOM 866 C CA . VAL A 1 109 ? 5.515 -11.715 0.566 1.00 74.88 109 VAL A CA 1
ATOM 867 C C . VAL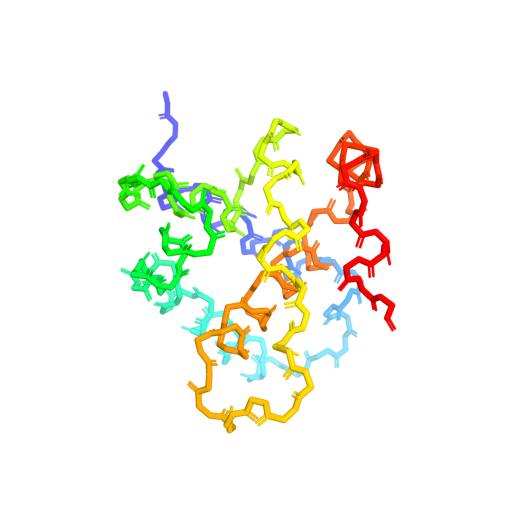 A 1 109 ? 6.844 -12.391 0.213 1.00 74.88 109 VAL A C 1
ATOM 869 O O . VAL A 1 109 ? 7.273 -13.289 0.929 1.00 74.88 109 VAL A O 1
ATOM 872 N N . ASN A 1 110 ? 7.522 -11.939 -0.848 1.00 77.25 110 ASN A N 1
ATOM 873 C CA . ASN A 1 110 ? 8.842 -12.444 -1.237 1.00 77.25 110 ASN A CA 1
ATOM 874 C C . ASN A 1 110 ? 9.993 -11.770 -0.465 1.00 77.25 110 ASN A C 1
ATOM 876 O O . ASN A 1 110 ? 11.147 -12.168 -0.609 1.00 77.25 110 ASN A O 1
ATOM 880 N N . ASN A 1 111 ? 9.698 -10.755 0.353 1.00 85.19 111 ASN A N 1
ATOM 881 C CA . ASN A 1 111 ? 10.667 -10.070 1.199 1.00 85.19 111 ASN A CA 1
ATOM 882 C C . ASN A 1 111 ? 10.477 -10.500 2.659 1.00 85.19 111 ASN A C 1
ATOM 884 O O . ASN A 1 111 ? 9.558 -10.046 3.342 1.00 85.19 111 ASN A O 1
ATOM 888 N N . TRP A 1 112 ? 11.378 -11.350 3.155 1.00 88.62 112 TRP A N 1
ATOM 889 C CA . TRP A 1 112 ? 11.285 -11.871 4.518 1.00 88.62 112 TRP A CA 1
ATOM 890 C C . TRP A 1 112 ? 11.330 -10.777 5.594 1.00 88.62 112 TRP A C 1
ATOM 892 O O . TRP A 1 112 ? 10.557 -10.845 6.545 1.00 88.62 112 TRP A O 1
ATOM 902 N N . GLU A 1 113 ? 12.151 -9.733 5.427 1.00 89.06 113 GLU A N 1
ATOM 903 C CA . GLU A 1 113 ? 12.204 -8.628 6.396 1.00 89.06 113 GLU A CA 1
ATOM 904 C C . GLU A 1 113 ? 10.863 -7.891 6.480 1.00 89.06 113 GLU A C 1
ATOM 906 O O . GLU A 1 113 ? 10.424 -7.513 7.567 1.00 89.06 113 GLU A O 1
ATOM 911 N N . PHE A 1 114 ? 10.182 -7.707 5.346 1.00 91.50 114 PHE A N 1
ATOM 912 C CA . PHE A 1 114 ? 8.834 -7.144 5.340 1.00 91.50 114 PHE A CA 1
ATOM 913 C C . PHE A 1 114 ? 7.849 -8.076 6.055 1.00 91.50 114 PHE A C 1
ATOM 915 O O . PHE A 1 114 ? 7.103 -7.625 6.923 1.00 91.50 114 PHE A O 1
ATOM 922 N N . VAL A 1 115 ? 7.853 -9.370 5.713 1.00 91.44 115 VAL A N 1
ATOM 923 C CA . VAL A 1 115 ? 6.923 -10.363 6.277 1.00 91.44 115 VAL A CA 1
ATOM 924 C C . VAL A 1 115 ? 7.077 -10.466 7.791 1.00 91.44 115 VAL A C 1
ATOM 926 O O . VAL A 1 115 ? 6.074 -10.448 8.499 1.00 91.44 115 VAL A O 1
ATOM 929 N N . GLU A 1 116 ? 8.305 -10.518 8.302 1.00 93.81 116 GLU A N 1
ATOM 930 C CA . GLU A 1 116 ? 8.576 -10.560 9.740 1.00 93.81 116 GLU A CA 1
ATOM 931 C C . GLU A 1 116 ? 7.961 -9.351 10.460 1.00 93.81 116 GLU A C 1
ATOM 933 O O . GLU A 1 116 ? 7.195 -9.516 11.412 1.00 93.81 116 GLU A O 1
ATOM 938 N N . ASN A 1 117 ? 8.208 -8.135 9.962 1.00 94.62 117 ASN A N 1
ATOM 939 C CA . ASN A 1 117 ? 7.664 -6.912 10.558 1.00 94.62 117 ASN A CA 1
ATOM 940 C C . ASN A 1 117 ? 6.134 -6.827 10.431 1.00 94.62 117 ASN A C 1
ATOM 942 O O . ASN A 1 117 ? 5.456 -6.402 11.367 1.00 94.62 117 ASN A O 1
ATOM 946 N N . PHE A 1 118 ? 5.574 -7.276 9.306 1.00 94.31 118 PHE A N 1
ATOM 947 C CA . PHE A 1 118 ? 4.130 -7.369 9.104 1.00 94.31 118 PHE A CA 1
ATOM 948 C C . PHE A 1 118 ? 3.478 -8.329 10.110 1.00 94.31 118 PHE A C 1
ATOM 950 O O . PHE A 1 118 ? 2.465 -7.991 10.727 1.00 94.31 118 PHE A O 1
ATOM 957 N N . VAL A 1 119 ? 4.065 -9.513 10.312 1.00 94.31 119 VAL A N 1
ATOM 958 C CA . VAL A 1 119 ? 3.577 -10.516 11.269 1.00 94.31 119 VAL A CA 1
ATOM 959 C C . VAL A 1 119 ? 3.657 -9.979 12.696 1.00 94.31 119 VAL A C 1
ATOM 961 O O . VAL A 1 119 ? 2.660 -10.045 13.418 1.00 94.31 119 VAL A O 1
ATOM 964 N N . LEU A 1 120 ? 4.795 -9.395 13.086 1.00 95.50 120 LEU A N 1
ATOM 965 C CA . LEU A 1 120 ? 4.991 -8.798 14.413 1.00 95.50 120 LEU A CA 1
ATOM 966 C C . LEU A 1 120 ? 4.008 -7.653 14.696 1.00 95.50 120 LEU A C 1
ATOM 968 O O . LEU A 1 120 ? 3.591 -7.471 15.837 1.00 95.50 120 LEU A O 1
ATOM 972 N N . ALA A 1 121 ? 3.581 -6.923 13.664 1.00 95.56 121 ALA A N 1
ATOM 973 C CA . ALA A 1 121 ? 2.570 -5.873 13.773 1.00 95.56 121 ALA A CA 1
ATOM 974 C C . ALA A 1 121 ? 1.116 -6.394 13.823 1.00 95.56 121 ALA A C 1
ATOM 976 O O . ALA A 1 121 ? 0.179 -5.598 13.855 1.00 95.56 121 ALA A O 1
ATOM 977 N N . GLY A 1 122 ? 0.896 -7.715 13.828 1.00 95.31 122 GLY A N 1
ATOM 978 C CA . GLY A 1 122 ? -0.441 -8.318 13.866 1.00 95.31 122 GLY A CA 1
ATOM 979 C C . GLY A 1 122 ? -1.076 -8.525 12.489 1.00 95.31 122 GLY A C 1
ATOM 980 O O . GLY A 1 122 ? -2.285 -8.737 12.390 1.00 95.31 122 GLY A O 1
ATOM 981 N N . GLY A 1 123 ? -0.282 -8.502 11.419 1.00 93.06 123 GLY A N 1
ATOM 982 C CA . GLY A 1 123 ? -0.756 -8.643 10.044 1.00 93.06 123 GLY A CA 1
ATOM 983 C C . GLY A 1 123 ? -1.534 -9.929 9.762 1.00 93.06 123 GLY A C 1
ATOM 984 O O . GLY A 1 123 ? -2.518 -9.902 9.027 1.00 93.06 123 GLY A O 1
ATOM 985 N N . LEU A 1 124 ? -1.168 -11.041 10.409 1.00 91.00 124 LEU A N 1
ATOM 986 C CA . LEU A 1 124 ? -1.915 -12.301 10.290 1.00 91.00 124 LEU A CA 1
ATOM 987 C C . LEU A 1 124 ? -3.319 -12.207 10.895 1.00 91.00 124 LEU A C 1
ATOM 989 O O . LEU A 1 124 ? -4.248 -12.799 10.360 1.00 91.00 124 LEU A O 1
ATOM 993 N N . HIS A 1 125 ? -3.492 -11.446 11.979 1.00 92.62 125 HIS A N 1
ATOM 994 C CA . HIS A 1 125 ? -4.810 -11.229 12.574 1.00 92.62 125 HIS A CA 1
ATOM 995 C C . HIS A 1 125 ? -5.687 -10.344 11.684 1.00 92.62 125 HIS A C 1
ATOM 997 O O . HIS A 1 125 ? -6.878 -10.594 11.562 1.00 92.62 125 HIS A O 1
ATOM 1003 N N . ALA A 1 126 ? -5.096 -9.348 11.017 1.00 91.25 126 ALA A N 1
ATOM 1004 C CA . ALA A 1 126 ? -5.812 -8.500 10.063 1.00 91.25 126 ALA A CA 1
ATOM 1005 C C . ALA A 1 126 ? -6.292 -9.257 8.806 1.00 91.25 126 ALA A C 1
ATOM 1007 O O . ALA A 1 126 ? -7.190 -8.773 8.117 1.00 91.25 126 ALA A O 1
ATOM 1008 N N . LEU A 1 127 ? -5.689 -10.414 8.504 1.00 87.19 127 LEU A N 1
ATOM 1009 C CA . LEU A 1 127 ? -6.041 -11.290 7.381 1.00 87.19 127 LEU A CA 1
ATOM 1010 C C . LEU A 1 127 ? -7.050 -12.400 7.735 1.00 87.19 127 LEU A C 1
ATOM 1012 O O . LEU A 1 127 ? -7.558 -13.037 6.812 1.00 87.19 127 LEU A O 1
ATOM 1016 N N . ALA A 1 128 ? -7.292 -12.660 9.025 1.00 82.25 128 ALA A N 1
ATOM 1017 C CA . ALA A 1 128 ? -8.159 -13.736 9.519 1.00 82.25 128 ALA A CA 1
ATOM 1018 C C . ALA A 1 128 ? -9.645 -13.341 9.517 1.00 82.25 128 ALA A C 1
ATOM 1020 O O . ALA A 1 128 ? -10.475 -14.226 9.207 1.00 82.25 128 ALA A O 1
#